Protein AF-K0IL53-F1 (afdb_monomer_lite)

Foldseek 3Di:
DPDPPPPPVPLQLQKWKAQPVVRDIDSDPVVVVVCCVVVVRPDIDIDGPD

Organism: Nitrososphaera gargensis (strain Ga9.2) (NCBI:txid1237085)

Structure (mmCIF, N/CA/C/O backbone):
data_AF-K0IL53-F1
#
_entry.id   AF-K0IL53-F1
#
loop_
_atom_site.group_PDB
_atom_site.id
_atom_site.type_symbol
_atom_site.label_atom_id
_atom_site.label_alt_id
_atom_site.label_comp_id
_atom_site.label_asym_id
_atom_site.label_entity_id
_atom_site.label_seq_id
_atom_site.pdbx_PDB_ins_code
_atom_site.Cartn_x
_atom_site.Cartn_y
_atom_site.Cartn_z
_atom_site.occupancy
_atom_site.B_iso_or_equiv
_atom_site.auth_seq_id
_a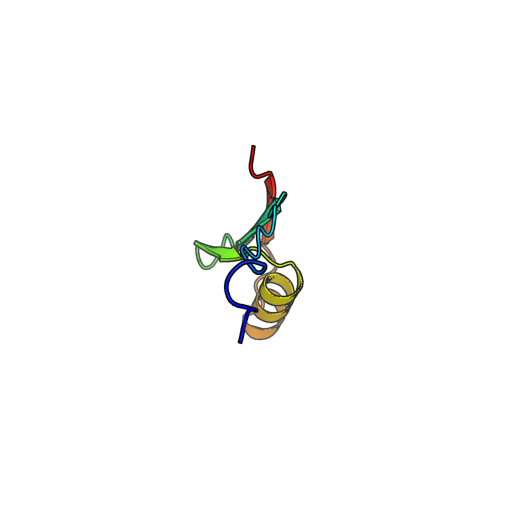tom_site.auth_comp_id
_atom_site.auth_asym_id
_atom_site.auth_atom_id
_atom_site.pdbx_PDB_model_num
ATOM 1 N N . MET A 1 1 ? 27.961 4.257 -22.594 1.00 43.44 1 MET A N 1
ATOM 2 C CA . MET A 1 1 ? 27.364 4.039 -21.258 1.00 43.44 1 MET A CA 1
ATOM 3 C C . MET A 1 1 ? 26.016 4.740 -21.230 1.00 43.44 1 MET A C 1
ATOM 5 O O . MET A 1 1 ? 25.916 5.846 -20.726 1.00 43.44 1 MET A O 1
ATOM 9 N N . ALA A 1 2 ? 25.014 4.145 -21.871 1.00 48.62 2 ALA A N 1
ATOM 10 C CA . ALA A 1 2 ? 23.690 4.738 -22.034 1.00 48.62 2 ALA A CA 1
ATOM 11 C C . ALA A 1 2 ? 22.662 3.775 -21.439 1.00 48.62 2 ALA A C 1
ATOM 13 O O . ALA A 1 2 ? 22.163 2.921 -22.154 1.00 48.62 2 ALA A O 1
ATOM 14 N N . LEU A 1 3 ? 22.451 3.840 -20.123 1.00 50.38 3 LEU A N 1
ATOM 15 C CA . LEU A 1 3 ? 21.389 3.105 -19.416 1.00 50.38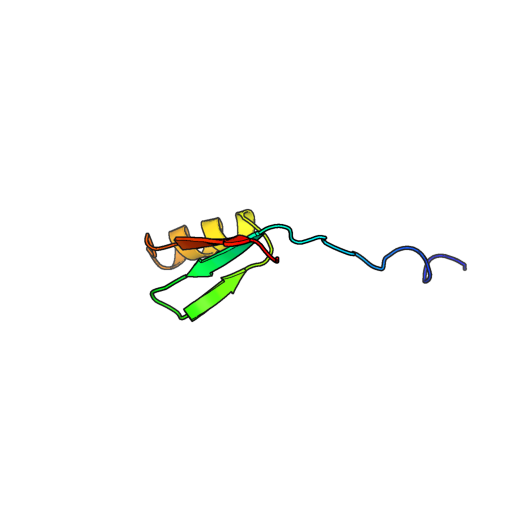 3 LEU A CA 1
ATOM 16 C C . LEU A 1 3 ? 20.945 3.886 -18.163 1.00 50.38 3 LEU A C 1
ATOM 18 O O . LEU A 1 3 ? 20.735 3.311 -17.102 1.00 50.38 3 LEU A O 1
ATOM 22 N N . LEU A 1 4 ? 20.872 5.217 -18.259 1.00 53.03 4 LEU A N 1
ATOM 23 C CA . LEU A 1 4 ? 20.348 6.081 -17.190 1.00 53.03 4 LEU A CA 1
ATOM 24 C C . LEU A 1 4 ? 19.108 6.869 -17.646 1.00 53.03 4 LEU A C 1
ATOM 26 O O . LEU A 1 4 ? 18.803 7.892 -17.049 1.00 53.03 4 LEU A O 1
ATOM 30 N N . ASP A 1 5 ? 18.407 6.403 -18.687 1.00 50.81 5 ASP A N 1
ATOM 31 C CA . ASP A 1 5 ? 17.226 7.093 -19.244 1.00 50.81 5 ASP A CA 1
ATOM 32 C C . ASP A 1 5 ? 15.934 6.241 -19.224 1.00 50.81 5 ASP A C 1
ATOM 34 O O . ASP A 1 5 ? 14.852 6.756 -19.463 1.00 50.81 5 ASP A O 1
ATOM 38 N N . ASP A 1 6 ? 16.005 4.950 -18.866 1.00 49.84 6 ASP A N 1
ATOM 39 C CA . ASP A 1 6 ? 14.899 3.987 -19.071 1.00 49.84 6 ASP A CA 1
ATOM 40 C C . ASP A 1 6 ? 14.237 3.451 -17.792 1.00 49.84 6 ASP A C 1
ATOM 42 O O . ASP A 1 6 ? 13.412 2.540 -17.837 1.00 49.84 6 ASP A O 1
ATOM 46 N N . VAL A 1 7 ? 14.577 3.985 -16.619 1.00 49.66 7 VAL A N 1
ATOM 47 C CA . VAL A 1 7 ? 14.004 3.494 -15.356 1.00 49.66 7 VAL A CA 1
ATOM 48 C C . VAL A 1 7 ? 13.498 4.657 -14.511 1.00 49.66 7 VAL A C 1
ATOM 50 O O . VAL A 1 7 ? 13.652 4.701 -13.293 1.00 49.66 7 VAL A O 1
ATOM 53 N N . GLU A 1 8 ? 12.758 5.566 -15.151 1.00 47.06 8 GLU A N 1
ATOM 54 C CA . GLU A 1 8 ? 11.477 5.946 -14.559 1.00 47.06 8 GLU A CA 1
ATOM 55 C C . GLU A 1 8 ? 10.707 4.628 -14.376 1.00 47.06 8 GLU A C 1
ATOM 57 O O . GLU A 1 8 ? 9.924 4.205 -15.226 1.00 47.06 8 GLU A O 1
ATOM 62 N N . PHE A 1 9 ? 10.975 3.933 -13.266 1.00 49.03 9 PHE A N 1
ATOM 63 C CA . PHE A 1 9 ? 10.128 2.887 -12.722 1.00 49.03 9 PHE A CA 1
ATOM 64 C C . PHE A 1 9 ? 8.851 3.614 -12.293 1.00 49.03 9 PHE A C 1
ATOM 66 O O . PHE A 1 9 ? 8.574 3.814 -11.112 1.00 49.03 9 PHE A O 1
ATOM 73 N N . ARG A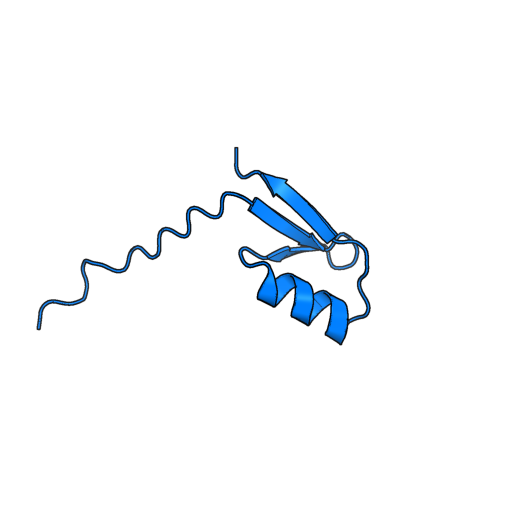 1 10 ? 8.092 4.093 -13.286 1.00 47.06 10 ARG A N 1
ATOM 74 C CA . ARG A 1 10 ? 6.689 4.440 -13.187 1.00 47.06 10 ARG A CA 1
ATOM 75 C C . ARG A 1 10 ? 6.011 3.124 -12.891 1.00 47.06 10 ARG A C 1
ATOM 77 O O . ARG A 1 10 ? 5.381 2.510 -13.747 1.00 47.06 10 ARG A O 1
ATOM 84 N N . ILE A 1 11 ? 6.150 2.689 -11.646 1.00 53.09 11 ILE A N 1
ATOM 85 C CA . ILE A 1 11 ? 5.130 1.908 -10.993 1.00 53.09 11 ILE A CA 1
ATOM 86 C C . ILE A 1 11 ? 3.933 2.839 -11.111 1.00 53.09 11 ILE A C 1
ATOM 88 O O . ILE A 1 11 ? 3.772 3.780 -10.334 1.00 53.09 11 ILE A O 1
ATOM 92 N N . LYS A 1 12 ? 3.128 2.651 -12.156 1.00 52.66 12 LYS A N 1
ATOM 93 C CA . LYS A 1 12 ? 1.730 3.031 -12.101 1.00 52.66 12 LYS A CA 1
ATOM 94 C C . LYS A 1 12 ? 1.180 2.154 -10.988 1.00 52.66 12 LYS A C 1
ATOM 96 O O . LYS A 1 12 ? 0.713 1.051 -11.237 1.00 52.66 12 LYS A O 1
ATOM 101 N N . ALA A 1 13 ? 1.403 2.565 -9.744 1.00 60.53 13 ALA A N 1
ATOM 102 C CA . ALA A 1 13 ? 0.846 1.909 -8.588 1.00 60.53 13 ALA A CA 1
ATOM 103 C C . ALA A 1 13 ? -0.632 2.263 -8.647 1.00 60.53 13 ALA A C 1
ATOM 105 O O . ALA A 1 13 ? -1.065 3.241 -8.054 1.00 60.53 13 ALA A O 1
ATOM 106 N N . GLU A 1 14 ? -1.389 1.511 -9.446 1.00 68.50 14 GLU A N 1
ATOM 107 C CA . GLU A 1 14 ? -2.834 1.683 -9.597 1.00 68.50 14 GLU A CA 1
ATOM 108 C C . GLU A 1 14 ? -3.536 1.480 -8.249 1.00 68.50 14 GLU A C 1
ATOM 110 O O . GLU A 1 14 ? -4.671 1.904 -8.054 1.00 68.50 14 GLU A O 1
ATOM 115 N N . THR A 1 15 ? -2.852 0.858 -7.284 1.00 74.19 15 THR A N 1
ATOM 116 C CA . THR A 1 15 ? -3.354 0.568 -5.947 1.00 74.19 15 THR A CA 1
ATOM 117 C C . THR A 1 15 ? -2.269 0.792 -4.895 1.00 74.19 15 THR A C 1
ATOM 119 O O . THR A 1 15 ? -1.160 0.273 -5.000 1.00 74.19 15 THR A O 1
ATOM 122 N N . ILE A 1 16 ? -2.606 1.555 -3.856 1.00 83.88 16 ILE A N 1
ATOM 123 C CA . ILE A 1 16 ? -1.830 1.682 -2.623 1.00 83.88 16 ILE A CA 1
ATOM 124 C C . ILE A 1 16 ? -2.429 0.728 -1.597 1.00 83.88 16 ILE A C 1
ATOM 126 O O . ILE A 1 16 ? -3.625 0.781 -1.312 1.00 83.88 16 ILE A O 1
ATOM 130 N N . TYR A 1 17 ? -1.587 -0.075 -0.966 1.00 85.12 17 TYR A N 1
ATOM 131 C CA . TYR A 1 17 ? -1.967 -0.894 0.176 1.00 85.12 17 TYR A CA 1
ATOM 132 C C . TYR A 1 17 ? -1.684 -0.116 1.457 1.00 85.12 17 TYR A C 1
ATOM 134 O O . TYR A 1 17 ? -0.560 0.305 1.719 1.00 85.12 17 TYR A O 1
ATOM 142 N N . PHE A 1 18 ? -2.705 0.101 2.272 1.00 85.56 18 PHE A N 1
ATOM 143 C CA . PHE A 1 18 ? -2.603 0.856 3.510 1.00 85.56 18 PHE A CA 1
ATOM 144 C C . PHE A 1 18 ? -2.860 -0.039 4.717 1.00 85.56 18 PHE A C 1
ATOM 146 O O . PHE A 1 18 ? -3.941 -0.610 4.867 1.00 85.56 18 PHE A O 1
ATOM 153 N N . CYS A 1 19 ? -1.883 -0.114 5.618 1.00 88.44 19 CYS A N 1
ATOM 154 C CA . CYS A 1 19 ? -2.062 -0.735 6.920 1.00 88.44 19 CYS A CA 1
ATOM 155 C C . CYS A 1 19 ? -2.745 0.256 7.866 1.00 88.44 19 CYS A C 1
ATOM 157 O O . CYS A 1 19 ? -2.139 1.244 8.282 1.00 88.44 19 CYS A O 1
ATOM 159 N N . GLN A 1 20 ? -3.986 -0.023 8.271 1.00 84.69 20 GLN A N 1
ATOM 160 C CA . GLN A 1 20 ? -4.724 0.871 9.174 1.00 84.69 20 GLN A CA 1
ATOM 161 C C . GLN A 1 20 ? -4.185 0.875 10.614 1.00 84.69 20 GLN A C 1
ATOM 163 O O . GLN A 1 20 ? -4.465 1.806 11.365 1.00 84.69 20 GLN A O 1
ATOM 168 N N . GLN A 1 21 ? -3.428 -0.154 11.007 1.00 85.94 21 GLN A N 1
ATOM 169 C CA . GLN A 1 21 ? -2.886 -0.283 12.364 1.00 85.94 21 GLN A CA 1
ATOM 170 C C . GLN A 1 21 ? -1.631 0.577 12.544 1.00 85.94 21 GLN A C 1
ATOM 172 O O . GLN A 1 21 ? -1.549 1.360 13.486 1.00 85.94 21 GLN A O 1
ATOM 177 N N . CYS A 1 22 ? -0.699 0.506 11.590 1.00 86.69 22 CYS A N 1
ATOM 178 C CA . CYS A 1 22 ? 0.540 1.293 11.608 1.00 86.69 22 CYS A CA 1
ATOM 179 C C . CYS A 1 22 ? 0.468 2.614 10.853 1.00 86.69 22 CYS A C 1
ATOM 181 O O . CYS A 1 22 ? 1.403 3.407 10.920 1.00 86.69 22 CYS A O 1
ATOM 183 N N . LYS A 1 23 ? -0.617 2.844 10.109 1.00 86.00 23 LYS A N 1
ATOM 184 C CA . LYS A 1 23 ? -0.746 3.958 9.164 1.00 86.00 23 LYS A CA 1
ATOM 185 C C . LYS A 1 23 ? 0.361 3.972 8.098 1.00 86.00 23 LYS A C 1
ATOM 187 O O . LYS A 1 23 ? 0.723 5.032 7.589 1.00 86.00 23 LYS A O 1
ATOM 192 N N . THR A 1 24 ? 0.878 2.798 7.740 1.00 85.94 24 THR A N 1
ATOM 193 C CA . THR A 1 24 ? 1.927 2.626 6.724 1.00 85.94 24 THR A CA 1
ATOM 194 C C . THR A 1 24 ? 1.306 2.388 5.352 1.00 85.94 24 THR A C 1
ATOM 196 O O . THR A 1 24 ? 0.321 1.659 5.232 1.00 85.94 24 THR A O 1
ATOM 199 N N . LYS A 1 25 ? 1.882 3.007 4.319 1.00 86.00 25 LYS A N 1
ATOM 200 C CA . LYS A 1 25 ? 1.477 2.856 2.917 1.00 86.00 25 LYS A CA 1
ATOM 201 C C . LYS A 1 25 ? 2.513 2.015 2.178 1.00 86.00 25 LYS A C 1
ATOM 203 O O . LYS A 1 25 ? 3.706 2.262 2.325 1.00 86.00 25 LYS A O 1
ATOM 208 N N . PHE A 1 26 ? 2.048 1.085 1.360 1.00 85.75 26 PHE A N 1
ATOM 209 C CA . PHE A 1 26 ? 2.857 0.217 0.518 1.00 85.75 26 PHE A CA 1
ATOM 210 C C . PHE A 1 26 ? 2.381 0.348 -0.925 1.00 85.75 26 PHE A C 1
ATOM 212 O O . PHE A 1 26 ? 1.181 0.403 -1.190 1.00 85.75 26 PHE A O 1
ATOM 219 N N . LEU A 1 27 ? 3.329 0.405 -1.855 1.00 83.12 27 LEU A N 1
ATOM 220 C CA . LEU A 1 27 ? 3.040 0.454 -3.291 1.00 83.12 27 LEU A CA 1
ATOM 221 C C . LEU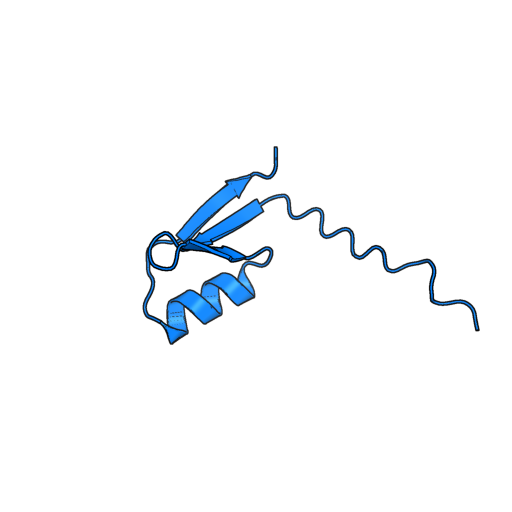 A 1 27 ? 2.982 -0.948 -3.908 1.00 83.12 27 LEU A C 1
ATOM 223 O O . LEU A 1 27 ? 2.424 -1.125 -4.984 1.00 83.12 27 LEU A O 1
ATOM 227 N N . PHE A 1 28 ? 3.526 -1.944 -3.205 1.00 82.56 28 PHE A N 1
ATOM 228 C CA . PHE A 1 28 ? 3.576 -3.328 -3.647 1.00 82.56 28 PHE A CA 1
ATOM 229 C C . PHE A 1 28 ? 2.853 -4.246 -2.668 1.00 82.56 28 PHE A C 1
ATOM 231 O O . PHE A 1 28 ? 2.996 -4.136 -1.447 1.00 82.56 28 PHE A O 1
ATOM 238 N N . VAL A 1 29 ? 2.118 -5.209 -3.224 1.00 81.88 29 VAL A N 1
ATOM 239 C CA . VAL A 1 29 ? 1.369 -6.202 -2.448 1.00 81.88 29 VAL A CA 1
ATOM 240 C C . VAL A 1 29 ? 2.287 -7.110 -1.627 1.00 81.88 29 VAL A C 1
ATOM 242 O O . VAL A 1 29 ? 1.929 -7.480 -0.514 1.00 81.88 29 VAL A O 1
ATOM 245 N N . HIS A 1 30 ? 3.488 -7.434 -2.126 1.00 84.00 30 HIS A N 1
ATOM 246 C CA . HIS A 1 30 ? 4.424 -8.303 -1.404 1.00 84.00 30 HIS A CA 1
ATOM 247 C C . HIS A 1 30 ? 4.941 -7.645 -0.121 1.00 84.00 30 HIS A C 1
ATOM 249 O O . HIS A 1 30 ? 5.077 -8.319 0.898 1.00 84.00 30 HIS A O 1
ATOM 255 N N . ASP A 1 31 ? 5.185 -6.332 -0.145 1.00 85.62 31 ASP A N 1
ATOM 256 C CA . ASP A 1 31 ? 5.650 -5.585 1.025 1.00 85.62 31 ASP A CA 1
ATOM 257 C C . ASP A 1 31 ? 4.536 -5.475 2.058 1.00 85.62 31 ASP A C 1
ATOM 259 O O . ASP A 1 31 ? 4.764 -5.700 3.247 1.00 85.62 31 ASP A O 1
ATOM 263 N N . ALA A 1 32 ? 3.310 -5.207 1.599 1.00 83.50 32 ALA A N 1
ATOM 264 C CA . ALA A 1 32 ? 2.137 -5.222 2.459 1.00 83.50 32 ALA A CA 1
ATOM 265 C C . ALA A 1 32 ? 1.928 -6.609 3.091 1.00 83.50 32 ALA A C 1
ATOM 267 O O . ALA A 1 32 ? 1.740 -6.701 4.301 1.00 83.50 32 ALA A O 1
ATOM 268 N N . ALA A 1 33 ? 2.015 -7.692 2.314 1.00 84.19 33 ALA A N 1
ATOM 269 C CA . ALA A 1 33 ? 1.869 -9.059 2.813 1.00 84.19 33 ALA A CA 1
ATOM 270 C C . ALA A 1 33 ? 2.960 -9.421 3.833 1.00 84.19 33 ALA A C 1
ATOM 272 O O . ALA A 1 33 ? 2.648 -9.910 4.918 1.00 84.19 33 ALA A O 1
ATOM 273 N N . SER A 1 34 ? 4.220 -9.094 3.533 1.00 88.38 34 SER A N 1
ATOM 274 C CA . SER A 1 34 ? 5.357 -9.320 4.437 1.00 88.38 34 SER A CA 1
ATOM 275 C C . SER A 1 34 ? 5.185 -8.543 5.742 1.00 88.38 34 SER A C 1
ATOM 277 O O . SER A 1 34 ? 5.403 -9.075 6.828 1.00 88.38 34 SER A O 1
ATOM 279 N N . HIS A 1 35 ? 4.713 -7.298 5.658 1.00 86.88 35 HIS A N 1
ATOM 280 C CA . HIS A 1 35 ? 4.393 -6.492 6.829 1.00 86.88 35 HIS A CA 1
ATOM 281 C C . HIS A 1 35 ? 3.219 -7.071 7.638 1.00 86.88 35 HIS A C 1
ATOM 283 O O . HIS A 1 35 ? 3.272 -7.101 8.868 1.00 86.88 35 HIS A O 1
ATOM 289 N N . ALA A 1 36 ? 2.160 -7.544 6.978 1.00 85.44 36 ALA A N 1
ATOM 290 C CA . ALA A 1 36 ? 1.029 -8.186 7.644 1.00 85.44 36 ALA A CA 1
ATOM 291 C C . ALA A 1 36 ? 1.450 -9.455 8.397 1.00 85.44 36 ALA A C 1
ATOM 293 O O . ALA A 1 36 ? 0.970 -9.684 9.505 1.00 85.44 36 ALA A O 1
ATOM 294 N N . GLU A 1 37 ? 2.356 -10.248 7.822 1.00 87.50 37 GLU A N 1
ATOM 295 C CA . GLU A 1 37 ? 2.875 -11.472 8.434 1.00 87.50 37 GLU A CA 1
ATOM 296 C C . GLU A 1 37 ? 3.817 -11.170 9.607 1.00 87.50 37 GLU A C 1
ATOM 298 O O . GLU A 1 37 ? 3.602 -11.674 10.708 1.00 87.50 37 GLU A O 1
ATOM 303 N N . MET A 1 38 ? 4.798 -10.280 9.414 1.00 86.88 38 MET A N 1
ATOM 304 C CA . MET A 1 38 ? 5.783 -9.923 10.444 1.00 86.88 38 MET A CA 1
ATOM 305 C C . MET A 1 38 ? 5.158 -9.265 11.675 1.00 86.88 38 MET A C 1
ATOM 307 O O . MET A 1 38 ? 5.584 -9.523 12.798 1.00 86.88 38 MET A O 1
ATOM 311 N N . PHE A 1 39 ? 4.164 -8.400 11.471 1.00 82.75 39 PHE A N 1
ATOM 312 C CA . PHE A 1 39 ? 3.556 -7.624 12.552 1.00 82.75 39 PHE A CA 1
ATOM 313 C C . PHE A 1 39 ? 2.168 -8.138 12.965 1.00 82.75 39 PHE A C 1
ATOM 315 O O . PHE A 1 39 ? 1.551 -7.595 13.878 1.00 82.75 39 PHE A O 1
ATOM 322 N N . GLY A 1 40 ? 1.641 -9.172 12.303 1.00 81.25 40 GLY A N 1
ATOM 323 C CA . GLY A 1 40 ? 0.296 -9.695 12.566 1.00 81.25 40 GLY A CA 1
ATOM 324 C C . GLY A 1 40 ? -0.840 -8.739 12.169 1.00 81.25 40 GLY A C 1
ATOM 325 O O . GLY A 1 40 ? -1.969 -8.868 12.654 1.00 81.25 40 GLY A O 1
ATOM 326 N N . HIS A 1 41 ? -0.582 -7.760 11.296 1.00 81.00 41 HIS A N 1
ATOM 327 C CA . HIS A 1 41 ? -1.574 -6.761 10.903 1.00 81.00 41 HIS A CA 1
ATOM 328 C C . HIS A 1 41 ? -2.537 -7.287 9.835 1.00 81.00 41 HIS A C 1
ATOM 330 O O . HIS A 1 41 ? -2.243 -7.280 8.647 1.00 81.00 41 HIS A O 1
ATOM 336 N N . LYS A 1 42 ? -3.755 -7.657 10.247 1.00 71.56 42 LYS A N 1
ATOM 337 C CA . LYS A 1 42 ? -4.811 -8.180 9.351 1.00 71.56 42 LYS A CA 1
ATOM 338 C C . LYS A 1 42 ? -5.673 -7.112 8.662 1.00 71.56 42 LYS A C 1
ATOM 340 O O . LYS A 1 42 ? -6.566 -7.445 7.894 1.00 71.56 42 LYS A O 1
ATOM 345 N N . ARG A 1 43 ? -5.460 -5.827 8.970 1.00 72.69 43 ARG A N 1
ATOM 346 C CA . ARG A 1 43 ? -6.262 -4.706 8.441 1.00 72.69 43 ARG A CA 1
ATOM 347 C C . ARG A 1 43 ? -5.481 -3.941 7.380 1.00 72.69 43 ARG A C 1
ATOM 349 O O . ARG A 1 43 ? -4.918 -2.882 7.664 1.00 72.69 43 ARG A O 1
ATOM 356 N N . MET A 1 44 ? -5.468 -4.511 6.181 1.00 77.19 44 MET A N 1
ATOM 357 C CA . MET A 1 44 ? -5.002 -3.849 4.967 1.00 77.19 44 MET A CA 1
ATOM 358 C C . MET A 1 44 ? -6.197 -3.292 4.198 1.00 77.19 44 MET A C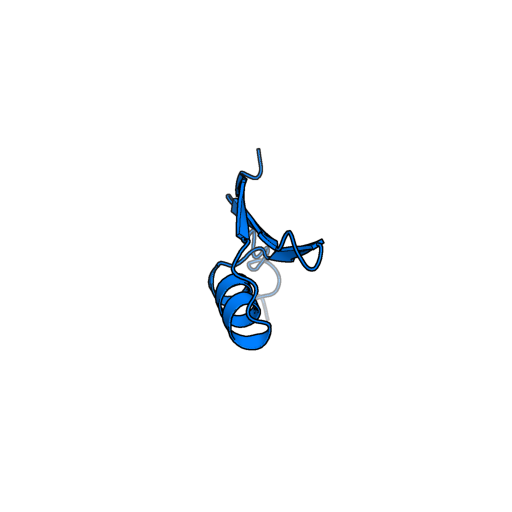 1
ATOM 360 O O . MET A 1 44 ? -7.270 -3.892 4.179 1.00 77.19 44 MET A O 1
ATOM 364 N N . SER A 1 45 ? -6.029 -2.121 3.601 1.00 81.62 45 SER A N 1
ATOM 365 C CA . SER A 1 45 ? -7.016 -1.518 2.711 1.00 81.62 45 SER A CA 1
ATOM 366 C C . SER A 1 45 ? -6.349 -1.132 1.412 1.00 81.62 45 SER A C 1
ATOM 368 O O . SER A 1 45 ? -5.279 -0.530 1.421 1.00 81.62 45 SER A O 1
ATOM 370 N N . GLU A 1 46 ? -6.996 -1.478 0.315 1.00 82.38 46 GLU A N 1
ATOM 371 C CA . GLU A 1 46 ? -6.562 -1.136 -1.029 1.00 82.38 46 GLU A CA 1
ATOM 372 C C . GLU A 1 46 ? -7.225 0.179 -1.421 1.00 82.38 46 GLU A C 1
ATOM 374 O O . GLU A 1 46 ? -8.447 0.320 -1.366 1.00 82.38 46 GLU A O 1
ATOM 379 N N . LEU A 1 47 ? -6.407 1.171 -1.749 1.00 79.88 47 LEU A N 1
ATOM 380 C CA . LEU A 1 47 ? -6.855 2.479 -2.197 1.00 79.88 47 LEU A CA 1
ATOM 381 C C . LEU A 1 47 ? -6.393 2.661 -3.641 1.00 79.88 47 LEU A C 1
ATOM 383 O O . LEU A 1 47 ? -5.181 2.661 -3.870 1.00 79.88 47 LEU A O 1
ATOM 387 N N . PRO A 1 48 ? -7.306 2.820 -4.612 1.00 76.62 48 PRO A N 1
ATOM 388 C CA . PRO A 1 48 ? -6.898 3.148 -5.966 1.00 76.62 48 PRO A CA 1
ATOM 389 C C . PRO A 1 48 ? -6.207 4.518 -5.973 1.00 76.62 48 PRO A C 1
ATOM 391 O O . PRO A 1 48 ? -6.679 5.459 -5.328 1.00 76.62 48 PRO A O 1
ATOM 394 N N . MET A 1 49 ? -5.086 4.635 -6.688 1.00 65.81 49 MET A N 1
ATOM 395 C CA . MET A 1 49 ? -4.526 5.946 -7.034 1.00 65.81 49 MET A CA 1
ATOM 396 C C . MET A 1 49 ? -5.366 6.505 -8.183 1.00 65.81 49 MET A C 1
ATOM 398 O O . MET A 1 49 ? -5.107 6.206 -9.346 1.00 65.81 49 MET A O 1
ATOM 402 N N . GLY A 1 50 ? -6.442 7.208 -7.824 1.00 59.56 50 GLY A N 1
ATOM 403 C CA . GLY A 1 50 ? -7.282 7.957 -8.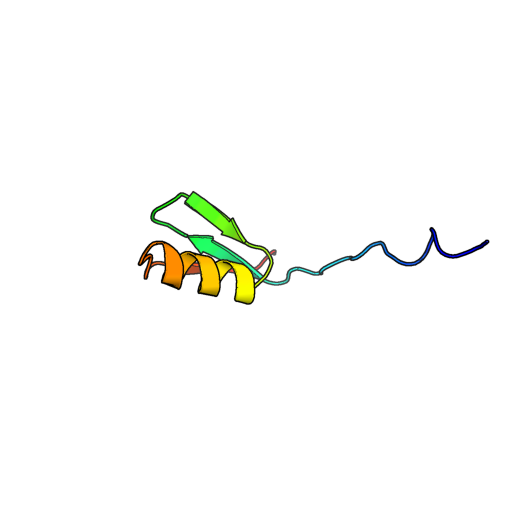762 1.00 59.56 50 GLY A CA 1
ATOM 404 C C . GLY A 1 50 ? -6.579 9.174 -9.345 1.00 59.56 50 GLY A C 1
ATOM 405 O O . GLY A 1 50 ? -5.674 9.715 -8.668 1.00 59.56 50 GLY A O 1
#

Sequence (50 aa):
MALLDDVEFRIKAETIYFCQQCKTKFLFVHDAASHAEMFGHKRMSELPMG

Radius of gyration: 14.07 Å; chains: 1; bounding box: 35×19×35 Å

pLDDT: mean 73.48, std 14.93, range [43.44, 88.44]

Secondary structure (DSSP, 8-state):
---SSS-------SEEEEETTTTEEESSHHHHHHHHHHH----EEEEE--